Protein AF-A0A8J6BD17-F1 (afdb_monomer)

Solvent-accessible surface area (backbone atoms only — not comparable to full-atom values): 5313 Å² total; per-residue (Å²): 133,91,76,64,62,65,47,80,49,76,49,82,66,28,63,78,66,49,30,35,35,42,32,37,59,90,79,63,51,75,44,81,44,46,56,95,49,40,70,62,54,52,53,52,49,52,54,50,53,50,51,51,53,49,52,49,53,50,52,55,52,54,76,36,50,46,82,22,89,44,74,68,53,38,53,56,41,46,78,71,75,34,53,66,50,72,70,81,84,126

Secondary structure (DSSP, 8-state):
----SEEEE--HHHHHTTEEEEEETTT--EEEEEGGGHHHHHHHHHHHHHHHHHHHHHHHHHHHEEEESSHHHHHHHHHTT-EEEE----

Mean predicted aligned error: 5.71 Å

InterPro domains:
  IPR004154 Anticodon-binding [PF03129] (1-44)
  IPR004499 Proline-tRNA ligase, class IIa, archaeal-type [PTHR43382] (1-84)
  IPR036621 Anticodon-binding domain superfamily [G3DSA:3.40.50.800] (1-62)

Nearest PDB structures (foldseek):
  7y28-assembly1_B  TM=9.628E-01  e=4.129E-10  Homo sapiens
  4q15-assembly3_A  TM=9.216E-01  e=1.044E-06  Plasmodium falciparum 3D7
  5xih-assembly2_C  TM=9.809E-01  e=3.897E-06  Toxoplasma gondii ME49
  7fal-assembly1_A  TM=9.778E-01  e=5.416E-06  Toxoplasma gondii
  5f9z-assembly3_A  TM=9.725E-01  e=5.071E-06  Cryptosporidium parvum

Foldseek 3Di:
DPPDQWDWADDPVQVVVQWIWIAGPQPRDIDIGHNVCCVVVVVVSVVVSVVVVVVVVVCVLVVLEDEDADPVRVVVSVVVVGHYDYDDDD

Radius of gyration: 22.05 Å; Cα contacts (8 Å, |Δi|>4): 101; chains: 1; bounding box: 52×16×58 Å

Sequence (90 aa):
MQGVPIRLEVGPRDMKSQQFVAVRRDTGEKLTIGEEQAETKLRDLLEEIHSNIYNRALRDLTSHMVAADTMEEFQKLLDTGKVSAIFLLY

Structure (mmCIF, N/CA/C/O backbone):
data_AF-A0A8J6BD17-F1
#
_entry.id   AF-A0A8J6BD17-F1
#
loop_
_atom_site.group_PDB
_atom_site.id
_atom_site.type_symbol
_atom_site.label_atom_id
_atom_site.label_alt_id
_atom_site.label_comp_id
_atom_site.label_asym_id
_atom_site.label_entity_id
_atom_site.label_seq_id
_atom_site.pdbx_PDB_ins_code
_atom_site.Cartn_x
_atom_site.Cartn_y
_atom_site.Cartn_z
_atom_site.occupancy
_atom_site.B_iso_or_equiv
_atom_site.auth_seq_id
_atom_site.auth_comp_id
_atom_site.auth_asym_id
_atom_site.auth_atom_id
_atom_site.pdbx_PDB_model_num
ATOM 1 N N . MET A 1 1 ? -16.055 5.539 -9.216 1.00 74.69 1 MET A N 1
ATOM 2 C CA . MET A 1 1 ? -15.463 5.410 -7.858 1.00 74.69 1 MET A CA 1
ATOM 3 C C . MET A 1 1 ? -14.314 6.406 -7.736 1.00 74.69 1 MET A C 1
ATOM 5 O O . MET A 1 1 ? -13.593 6.550 -8.709 1.00 74.69 1 MET A O 1
ATOM 9 N N . GLN A 1 2 ? -14.143 7.082 -6.593 1.00 88.69 2 GLN A N 1
ATOM 10 C CA . GLN A 1 2 ? -13.211 8.219 -6.424 1.00 88.69 2 GLN A CA 1
ATOM 11 C C . GLN A 1 2 ? -11.753 7.846 -6.066 1.00 88.69 2 GLN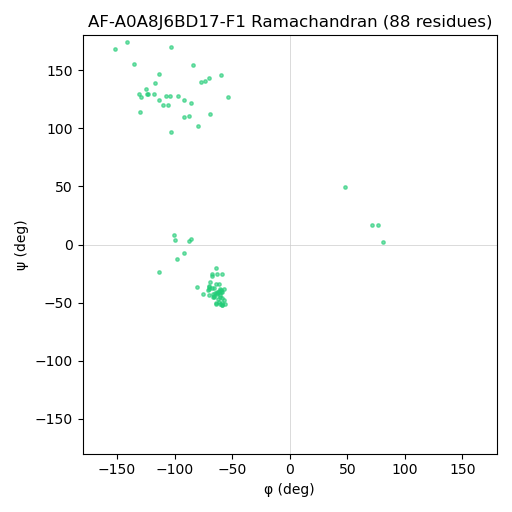 A C 1
ATOM 13 O O . GLN A 1 2 ? -10.945 8.729 -5.823 1.00 88.69 2 GLN A O 1
ATOM 18 N N . GLY A 1 3 ? -11.392 6.557 -6.018 1.00 92.12 3 GLY A N 1
ATOM 19 C CA . GLY A 1 3 ? -9.993 6.141 -5.818 1.00 92.12 3 GLY A CA 1
ATOM 20 C C . GLY A 1 3 ? -9.416 6.368 -4.414 1.00 92.12 3 GLY A C 1
ATOM 21 O O . GLY A 1 3 ? -8.202 6.319 -4.263 1.00 92.12 3 GLY A O 1
ATOM 22 N N . VAL A 1 4 ? -10.260 6.582 -3.397 1.00 96.50 4 VAL A N 1
ATOM 23 C CA . VAL A 1 4 ? -9.825 6.759 -1.999 1.00 96.50 4 VAL A CA 1
ATOM 24 C C . VAL A 1 4 ? -8.931 5.578 -1.568 1.00 96.50 4 VAL A C 1
ATOM 26 O O . VAL A 1 4 ? -9.356 4.431 -1.740 1.00 96.50 4 VAL A O 1
ATOM 29 N N . PRO A 1 5 ? -7.715 5.825 -1.035 1.00 97.00 5 PRO A N 1
ATOM 30 C CA . PRO A 1 5 ? -6.721 4.776 -0.781 1.00 97.00 5 PRO A CA 1
ATOM 31 C C . PRO A 1 5 ? -7.124 3.824 0.349 1.00 97.00 5 PRO A C 1
ATOM 33 O O . PRO A 1 5 ? -6.816 2.633 0.290 1.00 97.00 5 PRO A O 1
ATOM 36 N N . ILE A 1 6 ? -7.850 4.334 1.346 1.00 97.75 6 ILE A N 1
ATOM 37 C CA . ILE A 1 6 ? -8.330 3.576 2.501 1.00 97.75 6 ILE A CA 1
ATOM 38 C C . ILE A 1 6 ? -9.818 3.866 2.696 1.00 97.75 6 ILE A C 1
ATOM 40 O O . ILE A 1 6 ? -10.232 5.022 2.756 1.00 97.75 6 ILE A O 1
ATOM 44 N N . ARG A 1 7 ? -10.632 2.817 2.821 1.00 97.31 7 ARG A N 1
ATOM 45 C CA . ARG A 1 7 ? -12.028 2.919 3.264 1.00 97.31 7 ARG A CA 1
ATOM 46 C C . ARG A 1 7 ? -12.123 2.444 4.709 1.00 97.31 7 ARG A C 1
ATOM 48 O O . ARG A 1 7 ? -11.685 1.337 4.998 1.00 97.31 7 ARG A O 1
ATOM 55 N N . LEU A 1 8 ? -12.710 3.256 5.583 1.00 97.31 8 LEU A N 1
ATOM 56 C CA . LEU A 1 8 ? -12.954 2.887 6.976 1.00 97.31 8 LEU A CA 1
ATOM 57 C C . LEU A 1 8 ? -14.387 2.375 7.135 1.00 97.31 8 LEU A C 1
ATOM 59 O O . LEU A 1 8 ? -15.336 3.026 6.700 1.00 97.31 8 LEU A O 1
ATOM 63 N N . GLU A 1 9 ? -14.529 1.200 7.733 1.00 97.19 9 GLU A N 1
ATOM 64 C CA . GLU A 1 9 ? -15.799 0.546 8.036 1.00 97.19 9 GLU A CA 1
ATOM 65 C C . GLU A 1 9 ? -15.960 0.503 9.564 1.00 97.19 9 GLU A C 1
ATOM 67 O O . GLU A 1 9 ? -15.084 0.006 10.273 1.00 97.19 9 GLU A O 1
ATOM 72 N N . VAL A 1 10 ? -17.069 1.048 10.076 1.00 96.69 10 VAL A N 1
ATOM 73 C CA . VAL A 1 10 ? -17.368 1.116 11.516 1.00 96.69 10 VAL A CA 1
ATOM 74 C C . VAL A 1 10 ? -18.779 0.592 11.753 1.00 96.69 10 VAL A C 1
ATOM 76 O O . VAL A 1 10 ? -19.754 1.196 11.302 1.00 96.69 10 VAL A O 1
ATOM 79 N N . GLY A 1 11 ? -18.900 -0.541 12.445 1.00 95.25 11 GLY A N 1
ATOM 80 C CA . GLY A 1 11 ? -20.183 -1.106 12.853 1.00 95.25 11 GLY A CA 1
ATOM 81 C C . GLY A 1 11 ? -20.498 -0.884 14.340 1.00 95.25 11 GLY A C 1
ATOM 82 O O . GLY A 1 11 ? -19.615 -0.549 15.130 1.00 95.25 11 GLY A O 1
ATOM 83 N N . PRO A 1 12 ? -21.737 -1.174 14.786 1.00 96.06 12 PRO A N 1
ATOM 84 C CA . PRO A 1 12 ? -22.115 -1.077 16.201 1.00 96.06 12 PRO A CA 1
ATOM 85 C C . PRO A 1 12 ? -21.282 -1.962 17.141 1.00 96.06 12 PRO A C 1
ATOM 87 O O . PRO A 1 12 ? -21.188 -1.681 18.332 1.00 96.06 12 PRO A O 1
ATOM 90 N N . ARG A 1 13 ? -20.715 -3.063 16.629 1.00 94.38 13 ARG A N 1
ATOM 91 C CA . ARG A 1 13 ? -19.807 -3.935 17.392 1.00 94.38 13 ARG A CA 1
ATOM 92 C C . ARG A 1 13 ? -18.428 -3.302 17.545 1.00 94.38 13 ARG A C 1
ATOM 94 O O . ARG A 1 13 ? -17.894 -3.319 18.644 1.00 94.38 13 ARG A O 1
ATOM 101 N N . ASP A 1 14 ? -17.906 -2.699 16.484 1.00 95.12 14 ASP A N 1
ATOM 102 C CA . ASP A 1 14 ? -16.580 -2.081 16.485 1.00 95.12 14 ASP A CA 1
ATOM 103 C C . ASP A 1 14 ? -16.536 -0.854 17.398 1.00 95.12 14 ASP A C 1
ATOM 105 O O . ASP A 1 14 ? -15.595 -0.704 18.169 1.00 95.12 14 ASP A O 1
ATOM 109 N N . MET A 1 15 ? -17.618 -0.068 17.437 1.00 93.06 15 MET A N 1
ATOM 110 C CA . MET A 1 15 ? -17.759 1.034 18.398 1.00 93.06 15 MET A CA 1
ATOM 111 C C . MET A 1 15 ? -17.700 0.562 19.857 1.00 93.06 15 MET A C 1
ATOM 113 O O . M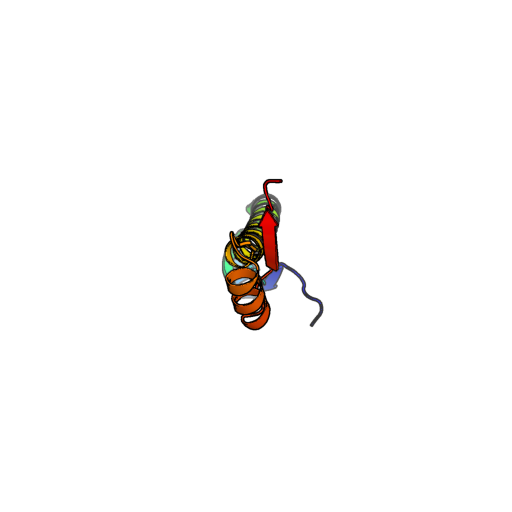ET A 1 15 ? -17.091 1.222 20.692 1.00 93.06 15 MET A O 1
ATOM 117 N N . LYS A 1 16 ? -18.310 -0.588 20.184 1.00 95.56 16 LYS A N 1
ATOM 118 C CA . LYS A 1 16 ? -18.250 -1.156 21.546 1.00 95.56 16 LYS A CA 1
ATOM 119 C C . LYS A 1 16 ? -16.849 -1.636 21.918 1.00 95.56 16 LYS A C 1
ATOM 121 O O . LYS A 1 16 ? -16.527 -1.686 23.098 1.00 95.56 16 LYS A O 1
ATOM 126 N N . SER A 1 17 ? -16.055 -2.007 20.920 1.00 96.31 17 SER A N 1
ATOM 127 C CA . SER A 1 17 ? -14.681 -2.484 21.073 1.00 96.31 17 SER A CA 1
ATOM 128 C C . SER A 1 17 ? -13.633 -1.407 20.773 1.00 96.31 17 SER A C 1
ATOM 130 O O . SER A 1 17 ? -12.457 -1.743 20.717 1.00 96.31 17 SER A O 1
ATOM 132 N N . GLN A 1 18 ? -14.045 -0.145 20.582 1.00 97.19 18 GLN A N 1
ATOM 133 C CA . GLN A 1 18 ? -13.172 0.991 20.249 1.00 97.19 18 GLN A CA 1
ATOM 134 C C . GLN A 1 18 ? -12.197 0.672 19.106 1.00 97.19 18 GLN A C 1
ATOM 136 O O . GLN A 1 18 ? -10.986 0.860 19.209 1.00 97.19 18 GLN A O 1
ATOM 141 N N . GLN A 1 19 ? -12.730 0.130 18.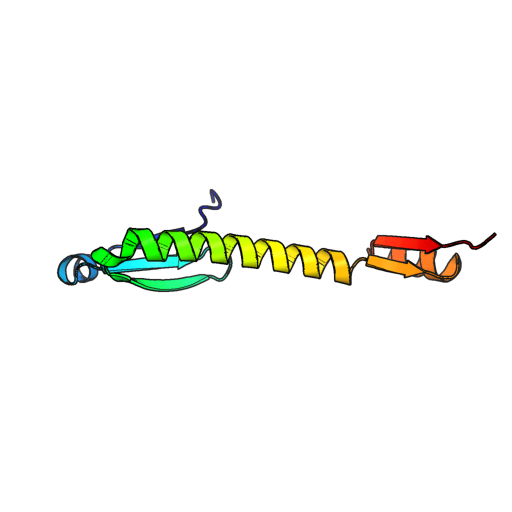013 1.00 98.06 19 GLN A N 1
ATOM 142 C CA . GLN A 1 19 ? -11.961 -0.258 16.834 1.00 98.06 19 GLN A CA 1
ATOM 143 C C . GLN A 1 19 ? -12.726 0.063 15.546 1.00 98.06 19 GLN A C 1
ATOM 145 O O . GLN A 1 19 ? -13.887 0.472 15.572 1.00 98.06 19 GLN A O 1
ATOM 150 N N . PHE A 1 20 ? -12.078 -0.144 14.405 1.00 97.94 20 PHE A N 1
ATOM 151 C CA . PHE A 1 20 ? -12.676 -0.065 13.074 1.00 97.94 20 PHE A CA 1
ATOM 152 C C . PHE A 1 20 ? -11.929 -0.975 12.097 1.00 97.94 20 PHE A C 1
ATOM 154 O O . PHE A 1 20 ? -10.837 -1.461 12.391 1.00 97.94 20 PHE A O 1
ATOM 161 N N . VAL A 1 21 ? -12.503 -1.193 10.914 1.00 98.12 21 VAL A N 1
ATOM 162 C CA . VAL A 1 21 ? -11.852 -1.947 9.837 1.00 98.12 21 VAL A CA 1
ATOM 163 C C . VAL A 1 21 ? -11.373 -0.986 8.753 1.00 98.12 21 VAL A C 1
ATOM 165 O O . VAL A 1 21 ? -12.170 -0.283 8.136 1.00 98.12 21 VAL A O 1
ATOM 168 N N . ALA A 1 22 ? -10.069 -0.966 8.491 1.00 98.06 22 ALA A N 1
ATOM 169 C CA . ALA A 1 22 ? -9.470 -0.278 7.357 1.00 98.06 22 ALA A CA 1
ATOM 170 C C . ALA A 1 22 ? -9.353 -1.236 6.168 1.00 98.06 22 ALA A C 1
ATOM 172 O O . ALA A 1 22 ? -8.746 -2.301 6.275 1.00 98.06 22 ALA A O 1
ATOM 173 N N . VAL A 1 23 ? -9.924 -0.855 5.027 1.00 98.06 23 VAL A N 1
ATOM 174 C CA . VAL A 1 23 ? -9.842 -1.618 3.778 1.00 98.06 23 VAL A CA 1
ATOM 175 C C . VAL A 1 23 ? -8.977 -0.875 2.774 1.00 98.06 23 VAL A C 1
ATOM 177 O O . VAL A 1 23 ? -9.301 0.247 2.372 1.00 98.06 23 VAL A O 1
ATOM 180 N N . ARG A 1 24 ? -7.899 -1.524 2.342 1.00 97.75 24 ARG A N 1
ATOM 181 C CA . ARG A 1 24 ? -6.944 -0.991 1.372 1.00 97.75 24 ARG A CA 1
ATOM 182 C C . ARG A 1 24 ? -7.479 -1.060 -0.052 1.00 97.75 24 ARG A C 1
ATOM 184 O O . ARG A 1 24 ? -8.092 -2.050 -0.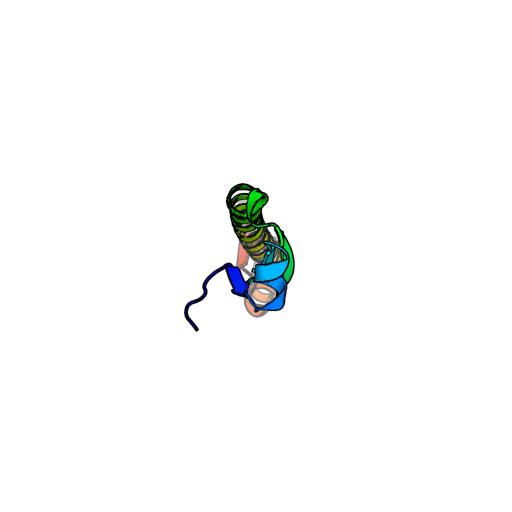457 1.00 97.75 24 ARG A O 1
ATOM 191 N N . ARG A 1 25 ? -7.234 -0.018 -0.848 1.00 97.06 25 ARG A N 1
ATOM 192 C CA . ARG A 1 25 ? -7.684 0.045 -2.248 1.00 97.06 25 ARG A CA 1
ATOM 193 C C . ARG A 1 25 ? -6.787 -0.723 -3.217 1.00 97.06 25 ARG A C 1
ATOM 195 O O . ARG A 1 25 ? -7.307 -1.264 -4.191 1.00 97.06 25 ARG A O 1
ATOM 202 N N . ASP A 1 26 ? -5.480 -0.711 -2.979 1.00 96.88 26 ASP A N 1
ATOM 203 C CA . ASP A 1 26 ? -4.444 -1.294 -3.837 1.00 96.88 26 ASP A CA 1
ATOM 204 C C . ASP A 1 26 ? -4.459 -2.828 -3.824 1.00 96.88 26 ASP A C 1
ATOM 206 O O . ASP A 1 26 ? -4.306 -3.436 -4.883 1.00 96.88 26 ASP A O 1
ATOM 210 N N . THR A 1 27 ? -4.691 -3.436 -2.656 1.00 96.75 27 THR A N 1
ATOM 211 C CA . THR A 1 27 ? -4.687 -4.899 -2.461 1.00 96.75 27 THR A CA 1
ATOM 212 C C . THR A 1 27 ? -6.055 -5.489 -2.109 1.00 96.75 27 THR A C 1
ATOM 214 O O . THR A 1 27 ? -6.286 -6.672 -2.344 1.00 96.75 27 THR A O 1
ATOM 217 N N . GLY A 1 28 ? -6.974 -4.694 -1.548 1.00 96.00 28 GLY A N 1
ATOM 218 C CA . GLY A 1 28 ? -8.245 -5.186 -0.998 1.00 96.00 28 GLY A CA 1
ATOM 219 C C . GLY A 1 28 ? -8.142 -5.781 0.413 1.00 96.00 28 GLY A C 1
ATOM 220 O O . GLY A 1 28 ? -9.150 -6.248 0.946 1.00 96.00 28 GLY A O 1
ATOM 221 N N . GLU A 1 29 ? -6.953 -5.762 1.018 1.00 97.56 29 GLU A N 1
ATOM 222 C CA . GLU A 1 29 ? -6.706 -6.236 2.380 1.00 97.56 29 GLU A CA 1
ATOM 223 C C . GLU A 1 29 ? -7.547 -5.469 3.412 1.00 97.56 29 GLU A C 1
ATOM 225 O O . GLU A 1 29 ? -7.813 -4.271 3.260 1.00 97.56 29 GLU A O 1
ATOM 230 N N . LYS A 1 30 ? -7.960 -6.174 4.471 1.00 97.94 30 LYS A N 1
ATOM 231 C CA . LYS A 1 30 ? -8.734 -5.628 5.586 1.00 97.94 30 LYS A CA 1
ATOM 232 C C . LYS A 1 30 ? -7.946 -5.754 6.881 1.00 97.94 30 LYS A C 1
ATOM 234 O O . LYS A 1 30 ? -7.518 -6.853 7.221 1.00 97.94 30 LYS A O 1
ATOM 239 N N . LEU A 1 31 ? -7.832 -4.658 7.621 1.00 97.56 31 LEU A N 1
ATOM 240 C CA . LEU A 1 31 ? -7.154 -4.613 8.911 1.00 97.56 31 LEU A CA 1
ATOM 241 C C . LEU A 1 31 ? -8.103 -4.077 9.978 1.00 97.56 31 LEU A C 1
ATOM 243 O O . LEU A 1 31 ? -8.695 -3.017 9.795 1.00 97.56 31 LEU A O 1
ATOM 247 N N . THR A 1 32 ? -8.219 -4.781 11.101 1.00 97.62 32 THR A N 1
ATOM 248 C CA . THR A 1 32 ? -8.906 -4.258 12.287 1.00 97.62 32 THR A CA 1
ATOM 249 C C . THR A 1 32 ? -7.918 -3.431 13.101 1.00 97.62 32 THR A C 1
ATOM 251 O O . THR A 1 32 ? -6.869 -3.938 13.495 1.00 97.62 32 THR A O 1
ATOM 254 N N . ILE A 1 33 ? -8.238 -2.160 13.334 1.00 97.75 33 ILE A N 1
ATOM 255 C CA . ILE A 1 33 ? -7.371 -1.188 14.003 1.00 97.75 33 ILE A CA 1
ATOM 256 C C . ILE A 1 33 ? -8.119 -0.620 15.208 1.00 97.75 33 ILE A C 1
ATOM 258 O O . ILE A 1 33 ? -9.262 -0.185 15.080 1.00 97.75 33 ILE A O 1
ATOM 262 N N . GLY A 1 34 ? -7.471 -0.630 16.374 1.00 97.94 34 GLY A N 1
ATOM 263 C CA . GLY A 1 34 ? -7.978 0.042 17.570 1.00 97.94 34 GLY A CA 1
ATOM 264 C C . GLY A 1 34 ? -7.909 1.563 17.426 1.00 97.94 34 GLY A C 1
ATOM 265 O O . GLY A 1 34 ? -6.953 2.091 16.858 1.00 97.94 34 GLY A O 1
ATOM 266 N N . GLU A 1 35 ? -8.901 2.268 17.959 1.00 95.56 35 GLU A N 1
ATOM 267 C CA . GLU A 1 35 ? -9.057 3.723 17.840 1.00 95.56 35 GLU A CA 1
ATOM 268 C C . GLU A 1 35 ? -7.832 4.491 18.363 1.00 95.56 35 GLU A C 1
ATOM 270 O O . GLU A 1 35 ? -7.372 5.427 17.716 1.00 95.56 35 GLU A O 1
ATOM 275 N N . GLU A 1 36 ? -7.218 4.029 19.456 1.00 97.56 36 GLU A N 1
ATOM 276 C CA . GLU A 1 36 ? -6.002 4.639 20.021 1.00 97.56 36 GLU A CA 1
ATOM 277 C C . GLU A 1 36 ? -4.788 4.579 19.080 1.00 97.56 36 GLU A C 1
ATOM 279 O O . GLU A 1 36 ? -3.885 5.406 19.166 1.00 97.56 36 GLU A O 1
ATOM 284 N N . GLN A 1 37 ? -4.754 3.607 18.165 1.00 96.75 37 GLN A N 1
ATOM 285 C CA . GLN A 1 37 ? -3.655 3.413 17.214 1.00 96.75 37 GLN A CA 1
ATOM 286 C C . GLN A 1 37 ? -3.966 3.993 15.829 1.00 96.75 37 GLN A C 1
ATOM 288 O O . GLN A 1 37 ? -3.163 3.829 14.906 1.00 96.75 37 GLN A O 1
ATOM 293 N N . ALA A 1 38 ? -5.121 4.649 15.667 1.00 96.00 38 ALA A N 1
ATOM 294 C CA . ALA A 1 38 ? -5.640 5.064 14.371 1.00 96.00 38 ALA A CA 1
ATOM 295 C C . ALA A 1 38 ? -4.654 5.945 13.600 1.00 96.00 38 ALA A C 1
ATOM 297 O O . ALA A 1 38 ? -4.345 5.643 12.450 1.00 96.00 38 ALA A O 1
ATOM 298 N N . GLU A 1 39 ? -4.133 7.004 14.225 1.00 97.38 39 GLU A N 1
ATOM 299 C CA . GLU A 1 39 ? -3.256 7.961 13.544 1.00 97.38 39 GLU A CA 1
ATOM 300 C C . GLU A 1 39 ? -1.989 7.285 13.007 1.00 97.38 39 GLU A C 1
ATOM 302 O O . GLU A 1 39 ? -1.675 7.406 11.821 1.00 97.38 39 GLU A O 1
ATOM 307 N N . THR A 1 40 ? -1.285 6.537 13.860 1.00 98.19 40 THR A N 1
ATOM 308 C CA . THR A 1 40 ? -0.040 5.860 13.484 1.00 98.19 40 THR A CA 1
ATOM 309 C C . THR A 1 40 ? -0.296 4.807 12.412 1.00 98.19 40 THR A C 1
ATOM 311 O O . THR A 1 40 ? 0.330 4.841 11.358 1.00 98.19 40 THR A O 1
ATOM 314 N N . LYS A 1 41 ? -1.275 3.916 12.619 1.00 98.00 41 LYS A N 1
ATOM 315 C CA . LYS A 1 41 ? -1.547 2.826 11.673 1.00 98.00 41 LYS A CA 1
ATOM 316 C C . LYS A 1 41 ? -2.055 3.326 10.328 1.00 98.00 41 LYS A C 1
ATOM 318 O O . LYS A 1 41 ? -1.679 2.767 9.304 1.00 98.00 41 LYS A O 1
ATOM 323 N N . LEU A 1 42 ? -2.886 4.368 10.298 1.00 98.00 42 LEU A N 1
ATOM 324 C CA . LEU A 1 42 ? -3.366 4.928 9.033 1.00 98.00 42 LEU A CA 1
ATOM 325 C C . LEU A 1 42 ? -2.251 5.653 8.278 1.00 98.00 42 LEU A C 1
ATOM 327 O O . LEU A 1 42 ? -2.200 5.548 7.055 1.00 98.00 42 LEU A O 1
ATOM 331 N N . ARG A 1 43 ? -1.338 6.336 8.980 1.00 98.38 43 ARG A N 1
ATOM 332 C CA . ARG A 1 43 ? -0.144 6.931 8.366 1.00 98.38 43 ARG A CA 1
ATOM 333 C C . ARG A 1 43 ? 0.747 5.861 7.737 1.00 98.38 43 ARG A C 1
ATOM 335 O O . ARG A 1 43 ? 1.089 5.992 6.565 1.00 98.38 43 ARG A O 1
ATOM 342 N N . ASP A 1 44 ? 1.049 4.800 8.480 1.00 98.31 44 ASP A N 1
ATOM 343 C CA . ASP A 1 44 ? 1.870 3.686 7.993 1.00 98.31 44 ASP A CA 1
ATOM 344 C C . ASP A 1 44 ? 1.224 3.013 6.774 1.00 98.31 44 ASP A C 1
ATOM 346 O O . ASP A 1 44 ? 1.886 2.768 5.767 1.00 98.31 44 ASP A O 1
ATOM 350 N N . LEU A 1 45 ? -0.094 2.782 6.822 1.00 98.00 45 LEU A N 1
ATOM 351 C CA . LEU A 1 45 ? -0.838 2.206 5.702 1.00 98.00 45 LEU A CA 1
ATOM 352 C C . LEU A 1 45 ? -0.784 3.085 4.451 1.00 98.00 45 LEU A C 1
ATOM 354 O O . LEU A 1 45 ? -0.651 2.557 3.350 1.00 98.00 45 LEU A O 1
ATOM 358 N N . LEU A 1 46 ? -0.895 4.409 4.582 1.00 98.38 46 LEU A N 1
ATOM 359 C CA . LEU A 1 46 ? -0.794 5.313 3.433 1.00 98.38 46 LEU A CA 1
ATOM 360 C C . LEU A 1 46 ? 0.595 5.253 2.783 1.00 98.38 46 LEU A C 1
ATOM 362 O O . LEU A 1 46 ? 0.679 5.207 1.553 1.00 98.38 46 LEU A O 1
ATOM 366 N N . GLU A 1 47 ? 1.659 5.202 3.587 1.00 98.50 47 GLU A N 1
ATOM 367 C CA . GLU A 1 47 ? 3.037 5.073 3.096 1.00 98.50 47 GLU A CA 1
ATOM 368 C C . GLU A 1 47 ? 3.264 3.725 2.397 1.00 98.50 47 GLU A C 1
ATOM 370 O O . GLU A 1 47 ? 3.857 3.649 1.316 1.00 98.50 47 GLU A O 1
ATOM 375 N N . GLU A 1 48 ? 2.723 2.650 2.968 1.00 98.31 48 GLU A N 1
ATOM 376 C CA . GLU A 1 48 ? 2.819 1.315 2.388 1.00 98.31 48 GLU A CA 1
ATOM 377 C C . GLU A 1 48 ? 2.046 1.213 1.065 1.00 98.31 48 GLU A C 1
ATOM 379 O O . GLU A 1 48 ? 2.555 0.665 0.086 1.00 98.31 48 GLU A O 1
ATOM 384 N N . ILE A 1 49 ? 0.838 1.784 0.994 1.00 98.38 49 ILE A N 1
ATOM 385 C CA . ILE A 1 49 ? 0.047 1.863 -0.242 1.00 98.38 49 ILE A CA 1
ATOM 386 C C . ILE A 1 49 ? 0.829 2.618 -1.322 1.00 98.38 49 ILE A C 1
ATOM 388 O O . ILE A 1 49 ? 0.909 2.152 -2.462 1.00 98.38 49 ILE A O 1
ATOM 392 N N . HIS A 1 50 ? 1.426 3.763 -0.977 1.00 98.06 50 HIS A N 1
ATOM 393 C CA . HIS A 1 50 ? 2.243 4.536 -1.910 1.00 98.06 50 HIS A CA 1
ATOM 394 C C . HIS A 1 50 ? 3.420 3.708 -2.436 1.00 98.06 50 HIS A C 1
ATOM 396 O O . HIS A 1 50 ? 3.568 3.539 -3.651 1.00 98.06 50 HIS A O 1
ATOM 402 N N . SER A 1 51 ? 4.197 3.121 -1.526 1.00 98.44 51 SER A N 1
ATOM 403 C CA . SER A 1 51 ? 5.349 2.283 -1.853 1.00 98.44 51 SER A CA 1
ATOM 404 C C . SER A 1 51 ? 4.962 1.081 -2.718 1.00 98.44 51 SER A C 1
ATOM 406 O O . SER A 1 51 ? 5.654 0.764 -3.686 1.00 98.44 51 SER A O 1
ATOM 408 N N . ASN A 1 52 ? 3.838 0.422 -2.435 1.00 98.25 52 ASN A N 1
ATOM 409 C CA . ASN A 1 52 ? 3.379 -0.733 -3.204 1.00 98.25 52 ASN A CA 1
ATOM 410 C C . ASN A 1 52 ? 2.985 -0.356 -4.632 1.00 98.25 52 ASN A C 1
ATOM 412 O O . ASN A 1 52 ? 3.381 -1.041 -5.581 1.00 98.25 52 ASN A O 1
ATOM 416 N N . ILE A 1 53 ? 2.238 0.739 -4.801 1.00 97.50 53 ILE A N 1
ATOM 417 C CA . ILE A 1 53 ? 1.831 1.219 -6.126 1.00 97.50 53 ILE A CA 1
ATOM 418 C C . ILE A 1 53 ? 3.057 1.669 -6.926 1.00 97.50 53 ILE A C 1
ATOM 420 O O . ILE A 1 53 ? 3.187 1.278 -8.088 1.00 97.50 53 ILE A O 1
ATOM 424 N N . TYR A 1 54 ? 3.970 2.424 -6.306 1.00 98.19 54 TYR A N 1
ATOM 425 C CA . TYR A 1 54 ? 5.215 2.856 -6.938 1.00 98.19 54 TYR A CA 1
ATOM 426 C C . TYR A 1 54 ? 6.060 1.661 -7.384 1.00 98.19 54 TYR A C 1
ATOM 428 O O . TYR A 1 54 ? 6.415 1.558 -8.555 1.00 98.19 54 TYR A O 1
ATOM 436 N N . ASN A 1 55 ? 6.322 0.709 -6.487 1.00 98.31 55 ASN A N 1
ATOM 437 C CA . ASN A 1 55 ? 7.146 -0.457 -6.798 1.00 98.31 55 ASN A CA 1
ATOM 438 C C . ASN A 1 55 ? 6.513 -1.351 -7.867 1.00 98.31 55 ASN A C 1
ATOM 440 O O . ASN A 1 55 ? 7.230 -1.942 -8.673 1.00 98.31 55 ASN A O 1
ATOM 444 N N . ARG A 1 56 ? 5.178 -1.464 -7.898 1.00 97.50 56 ARG A N 1
ATOM 445 C CA . ARG A 1 56 ? 4.482 -2.166 -8.982 1.00 97.50 56 ARG A CA 1
ATOM 446 C C . ARG A 1 56 ? 4.707 -1.454 -10.312 1.00 97.50 56 ARG A C 1
ATO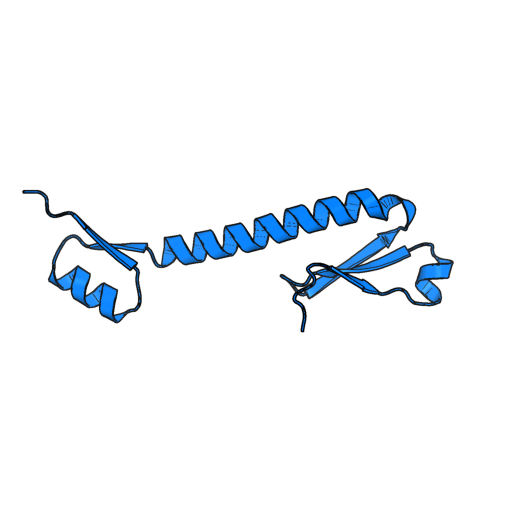M 448 O O . ARG A 1 56 ? 5.184 -2.092 -11.239 1.00 97.50 56 ARG A O 1
ATOM 455 N N . ALA A 1 57 ? 4.462 -0.146 -10.371 1.00 96.38 57 ALA A N 1
ATOM 456 C CA . ALA A 1 57 ? 4.671 0.637 -11.586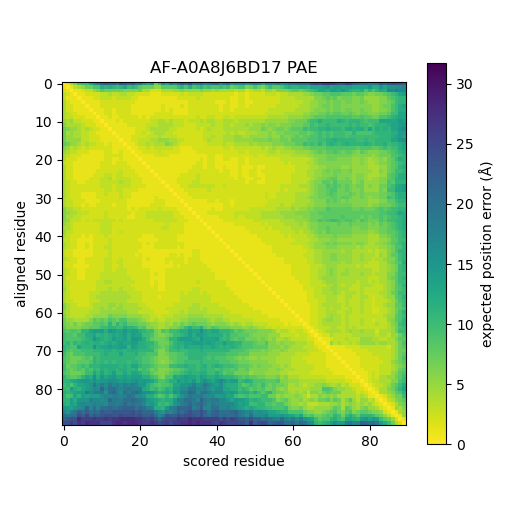 1.00 96.38 57 ALA A CA 1
ATOM 457 C C . ALA A 1 57 ? 6.134 0.611 -12.058 1.00 96.38 57 ALA A C 1
ATOM 459 O O . ALA A 1 57 ? 6.392 0.512 -13.253 1.00 96.38 57 ALA A O 1
ATOM 460 N N . LEU A 1 58 ? 7.095 0.648 -11.131 1.00 96.50 58 LEU A N 1
ATOM 461 C CA . LEU A 1 58 ? 8.516 0.558 -11.451 1.00 96.50 58 LEU A CA 1
ATOM 462 C C . LEU A 1 5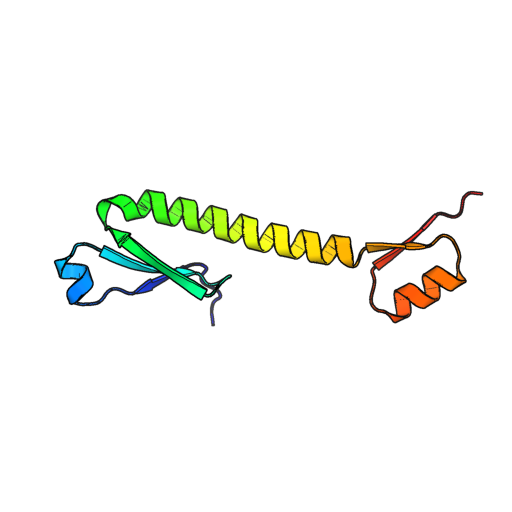8 ? 8.879 -0.811 -12.035 1.00 96.50 58 LEU A C 1
ATOM 464 O O . LEU A 1 58 ? 9.591 -0.866 -13.030 1.00 96.50 58 LEU A O 1
ATOM 468 N N . ARG A 1 59 ? 8.383 -1.910 -11.453 1.00 96.44 59 ARG A N 1
ATOM 469 C CA . ARG A 1 59 ? 8.586 -3.262 -12.003 1.00 96.44 59 ARG A CA 1
ATOM 470 C C . ARG A 1 59 ? 7.940 -3.424 -13.375 1.00 96.44 59 ARG A C 1
ATOM 472 O O . ARG A 1 59 ? 8.535 -4.031 -14.264 1.00 96.44 59 ARG A O 1
ATOM 479 N N . ASP A 1 60 ? 6.746 -2.873 -13.556 1.00 93.94 60 ASP A N 1
ATOM 480 C CA . ASP A 1 60 ? 6.068 -2.886 -14.849 1.00 93.94 60 ASP A CA 1
ATOM 481 C C . ASP A 1 60 ? 6.908 -2.111 -15.876 1.00 93.94 60 ASP A C 1
ATOM 483 O O . ASP A 1 60 ? 7.221 -2.643 -16.935 1.00 93.94 60 ASP A O 1
ATOM 487 N N . LEU A 1 61 ? 7.395 -0.916 -15.531 1.00 92.12 61 LEU A N 1
ATOM 488 C CA . LEU A 1 61 ? 8.272 -0.128 -16.397 1.00 92.12 61 LEU A CA 1
ATOM 489 C C . LEU A 1 61 ? 9.567 -0.872 -16.761 1.00 92.12 61 LEU A C 1
ATOM 491 O O . LEU A 1 61 ? 9.912 -0.953 -17.938 1.00 92.12 61 LEU A O 1
ATOM 495 N N . THR A 1 62 ? 10.287 -1.418 -15.778 1.00 92.06 62 THR A N 1
ATOM 496 C CA . THR A 1 62 ? 11.582 -2.071 -16.027 1.00 92.06 62 THR A CA 1
ATOM 497 C C . THR A 1 62 ? 11.441 -3.386 -16.784 1.00 92.06 62 THR A C 1
ATOM 499 O O . THR A 1 62 ? 12.262 -3.668 -17.647 1.00 92.06 62 THR A O 1
ATOM 502 N N . SER A 1 63 ? 10.388 -4.169 -16.534 1.00 89.94 63 SER A N 1
ATOM 503 C CA . SER A 1 63 ? 10.132 -5.414 -17.278 1.00 89.94 63 SER A CA 1
ATOM 504 C C . SER A 1 63 ? 9.761 -5.181 -18.747 1.00 89.94 63 SER A C 1
ATOM 506 O O . SER A 1 63 ? 9.994 -6.054 -19.587 1.00 89.94 63 SER A O 1
ATOM 508 N N . HIS A 1 64 ? 9.219 -4.004 -19.070 1.00 88.62 64 HIS A N 1
ATOM 509 C CA . HIS A 1 64 ? 8.904 -3.605 -20.441 1.00 88.62 64 HIS A CA 1
ATOM 510 C C . HIS A 1 64 ? 10.045 -2.842 -21.123 1.00 88.62 64 HIS A C 1
ATOM 512 O O . HIS A 1 64 ? 9.952 -2.605 -22.325 1.00 88.62 64 HIS A O 1
ATOM 518 N N . MET A 1 65 ? 11.112 -2.482 -20.400 1.00 88.00 65 MET A N 1
ATOM 519 C CA . MET A 1 65 ? 12.284 -1.805 -20.952 1.00 88.00 65 MET A CA 1
ATOM 520 C C . MET A 1 65 ? 13.344 -2.827 -21.372 1.00 88.00 65 MET A C 1
ATOM 522 O O . MET A 1 65 ? 13.967 -3.464 -20.526 1.00 88.00 65 MET A O 1
ATOM 526 N N . VAL A 1 66 ? 13.558 -2.993 -22.680 1.00 86.94 66 VAL A N 1
ATOM 527 C CA . VAL A 1 66 ? 14.488 -4.003 -23.220 1.00 86.94 66 VAL A CA 1
ATOM 528 C C . VAL A 1 66 ? 15.458 -3.373 -24.213 1.00 86.94 66 VAL A C 1
ATOM 530 O O . VAL A 1 66 ? 15.035 -2.725 -25.170 1.00 86.94 66 VAL A O 1
ATOM 533 N N . ALA A 1 67 ? 16.759 -3.572 -23.997 1.00 86.88 67 ALA A N 1
ATOM 534 C CA . ALA A 1 67 ? 17.789 -3.162 -24.946 1.00 86.88 67 ALA A CA 1
ATOM 535 C C . ALA A 1 67 ? 17.801 -4.100 -26.160 1.00 86.88 67 ALA A C 1
ATOM 537 O O . ALA A 1 67 ? 17.630 -5.306 -26.002 1.00 86.88 67 ALA A O 1
ATOM 538 N N . ALA A 1 68 ? 17.990 -3.533 -27.347 1.00 86.00 68 ALA A N 1
ATOM 539 C CA . ALA A 1 68 ? 18.189 -4.276 -28.584 1.00 86.00 68 ALA A CA 1
ATOM 540 C C . ALA A 1 68 ? 19.582 -3.973 -29.135 1.00 86.00 68 ALA A C 1
ATOM 542 O O . ALA A 1 68 ? 19.986 -2.808 -29.161 1.00 86.00 68 ALA A O 1
ATOM 543 N N . ASP A 1 69 ? 20.275 -4.993 -29.633 1.00 85.31 69 ASP A N 1
ATOM 544 C CA . ASP A 1 69 ? 21.620 -4.834 -30.203 1.00 85.31 69 ASP A CA 1
ATOM 545 C C . ASP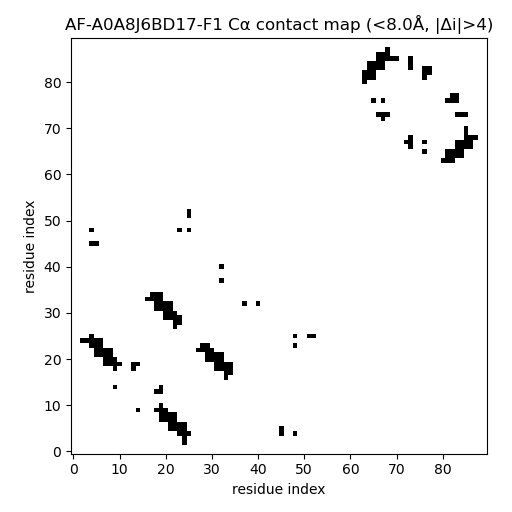 A 1 69 ? 21.590 -4.726 -31.737 1.00 85.31 69 ASP A C 1
ATOM 547 O O . ASP A 1 69 ? 22.572 -4.347 -32.377 1.00 85.31 69 ASP A O 1
ATOM 551 N N . THR A 1 70 ? 20.444 -5.033 -32.354 1.00 88.75 70 THR A N 1
ATOM 552 C CA . THR A 1 70 ? 20.248 -4.961 -33.807 1.00 88.75 70 THR A CA 1
ATOM 553 C C . THR A 1 70 ? 18.924 -4.297 -34.172 1.00 88.75 70 THR A C 1
ATOM 555 O O . THR A 1 70 ? 17.954 -4.339 -33.416 1.00 88.75 70 THR A O 1
ATOM 558 N N . MET A 1 71 ? 18.856 -3.719 -35.377 1.00 87.06 71 MET A N 1
ATOM 559 C CA . MET A 1 71 ? 17.617 -3.127 -35.898 1.00 87.06 71 MET A CA 1
ATOM 560 C C . MET A 1 71 ? 16.489 -4.167 -36.031 1.00 87.06 71 MET A C 1
ATOM 562 O O . MET A 1 71 ? 15.324 -3.849 -35.809 1.00 87.06 71 MET A O 1
ATOM 566 N N . GLU A 1 72 ? 16.819 -5.421 -36.354 1.00 89.56 72 GLU A N 1
ATOM 567 C CA . GLU A 1 72 ? 15.824 -6.493 -36.479 1.00 89.56 72 GLU A CA 1
ATOM 568 C C . GLU A 1 72 ? 15.231 -6.888 -35.117 1.00 89.56 72 GLU A C 1
ATOM 570 O O . GLU A 1 72 ? 14.016 -7.043 -34.988 1.00 89.56 72 GLU A O 1
ATOM 575 N N . GLU A 1 73 ? 16.070 -7.024 -34.086 1.00 86.69 73 GLU A N 1
ATOM 576 C CA . GLU A 1 73 ? 15.619 -7.283 -32.714 1.00 86.69 73 GLU A CA 1
ATOM 577 C C . GLU A 1 73 ? 14.782 -6.121 -32.174 1.00 86.69 73 GLU A C 1
ATOM 579 O O . GLU A 1 73 ? 13.720 -6.340 -31.592 1.00 86.69 73 GLU A O 1
ATOM 584 N N . PHE A 1 74 ? 15.218 -4.889 -32.433 1.00 86.81 74 PHE A N 1
ATOM 585 C CA . PHE A 1 74 ? 14.487 -3.685 -32.065 1.00 86.81 74 PHE A CA 1
ATOM 586 C C . PHE A 1 74 ? 13.072 -3.678 -32.659 1.00 86.81 74 PHE A C 1
ATOM 588 O O . PHE A 1 74 ? 12.100 -3.474 -31.931 1.00 86.81 74 PHE A O 1
ATOM 595 N N . GLN A 1 75 ? 12.943 -3.977 -33.956 1.00 87.12 75 GLN A N 1
ATOM 596 C CA . GLN A 1 75 ? 11.646 -4.051 -34.628 1.00 87.12 75 GLN A CA 1
ATOM 597 C C . GLN A 1 75 ? 10.744 -5.127 -34.004 1.00 87.12 75 GLN A C 1
ATOM 599 O O . GLN A 1 75 ? 9.586 -4.851 -33.696 1.00 87.12 75 GLN A O 1
ATOM 604 N N . LYS A 1 76 ? 11.287 -6.324 -33.734 1.00 89.00 76 LYS A N 1
ATOM 605 C CA . LYS A 1 76 ? 10.540 -7.412 -33.077 1.00 89.00 76 LYS A CA 1
ATOM 606 C C . LYS A 1 76 ? 10.066 -7.029 -31.674 1.00 89.00 76 LYS A C 1
ATOM 608 O O . LYS A 1 76 ? 8.955 -7.385 -31.292 1.00 89.00 76 LYS A O 1
ATOM 613 N N . LEU A 1 77 ? 10.885 -6.325 -30.891 1.00 87.69 77 LEU A N 1
ATOM 614 C CA . LEU A 1 77 ? 10.526 -5.920 -29.529 1.00 87.69 77 LEU A CA 1
ATOM 615 C C . LEU A 1 77 ? 9.434 -4.842 -29.515 1.00 87.69 77 LEU A C 1
ATOM 617 O O . LEU A 1 77 ? 8.518 -4.933 -28.691 1.00 87.69 77 LEU A O 1
ATOM 621 N N . LEU A 1 78 ? 9.466 -3.886 -30.449 1.00 85.94 78 LEU A N 1
ATOM 622 C CA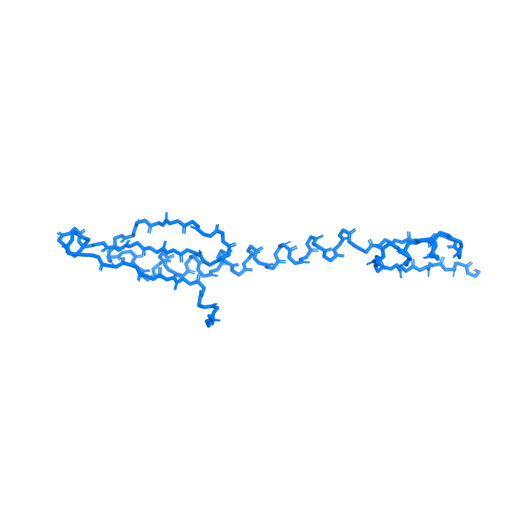 . LEU A 1 78 ? 8.398 -2.890 -30.603 1.00 85.94 78 LEU A CA 1
ATOM 623 C C . LEU A 1 78 ? 7.042 -3.538 -30.903 1.00 85.94 78 LEU A C 1
ATOM 625 O O . LEU A 1 78 ? 6.038 -3.158 -30.299 1.00 85.94 78 LEU A O 1
ATOM 629 N N . ASP A 1 79 ? 7.019 -4.564 -31.756 1.00 88.44 79 ASP A N 1
ATOM 630 C CA . ASP A 1 79 ? 5.789 -5.283 -32.108 1.00 88.44 79 ASP A CA 1
ATOM 631 C C . ASP A 1 79 ? 5.167 -6.018 -30.901 1.00 88.44 79 ASP A C 1
ATOM 633 O O . ASP A 1 79 ? 3.970 -6.306 -30.887 1.00 88.44 79 ASP A O 1
ATOM 637 N N . THR A 1 80 ? 5.952 -6.277 -29.846 1.00 87.56 80 THR A N 1
ATOM 638 C CA . THR A 1 80 ? 5.467 -6.863 -28.581 1.00 87.56 80 THR A CA 1
ATOM 639 C C . THR A 1 80 ? 4.954 -5.833 -27.568 1.00 87.56 80 THR A C 1
ATOM 641 O O . THR A 1 80 ? 4.568 -6.209 -26.461 1.00 87.56 80 THR A O 1
ATOM 644 N N . GLY A 1 81 ? 4.937 -4.542 -27.920 1.00 81.19 81 GLY A N 1
ATOM 645 C CA . GLY A 1 81 ? 4.492 -3.457 -27.038 1.00 81.19 81 GLY A CA 1
ATOM 646 C C . GLY A 1 81 ? 5.509 -3.064 -25.960 1.00 81.19 81 GLY A C 1
ATOM 647 O O . GLY A 1 81 ? 5.143 -2.426 -24.973 1.00 81.19 81 GLY A O 1
ATOM 648 N N . LYS A 1 82 ? 6.779 -3.454 -26.123 1.00 84.88 82 LYS A N 1
ATOM 649 C CA . LYS A 1 82 ? 7.870 -3.089 -25.212 1.00 84.88 82 LYS A CA 1
ATOM 650 C C . LYS A 1 82 ? 8.450 -1.722 -25.555 1.00 84.88 82 LYS A C 1
ATOM 652 O O . LYS A 1 82 ? 8.422 -1.277 -26.700 1.00 84.88 82 LYS A O 1
ATOM 657 N N . VAL A 1 83 ? 9.023 -1.073 -24.547 1.00 84.56 83 VAL A N 1
ATOM 658 C CA . VAL A 1 83 ? 9.851 0.118 -24.730 1.00 84.56 83 VAL A CA 1
ATOM 659 C C . VAL A 1 83 ? 11.272 -0.366 -24.988 1.00 84.56 83 VAL A C 1
ATOM 661 O O . VAL A 1 83 ? 11.918 -0.908 -24.092 1.00 84.56 83 VAL A O 1
ATOM 664 N N . SER A 1 84 ? 11.765 -0.185 -26.210 1.00 78.25 84 SER A N 1
ATOM 665 C CA . SER A 1 84 ? 13.113 -0.619 -26.576 1.00 78.25 84 SER A CA 1
ATOM 666 C C . SER A 1 84 ? 14.045 0.540 -26.879 1.00 78.25 84 SER A C 1
ATOM 668 O O . SER A 1 84 ? 13.625 1.577 -27.388 1.00 78.25 84 SER A O 1
ATOM 670 N N . ALA A 1 85 ? 15.322 0.357 -26.548 1.00 78.25 85 ALA A N 1
ATOM 671 C CA . ALA A 1 85 ? 16.406 1.274 -26.879 1.00 78.25 85 ALA A CA 1
ATOM 672 C C . ALA A 1 85 ? 17.490 0.498 -27.632 1.00 78.25 85 ALA A C 1
ATOM 674 O O . ALA A 1 85 ? 17.857 -0.599 -27.215 1.00 78.25 85 ALA A O 1
ATOM 675 N N . ILE A 1 86 ? 17.984 1.064 -28.734 1.00 78.25 86 ILE A N 1
ATOM 676 C CA . ILE A 1 86 ? 19.091 0.504 -29.513 1.00 78.25 86 ILE A CA 1
ATOM 677 C C . ILE A 1 86 ? 20.340 1.352 -29.282 1.00 78.25 86 ILE A C 1
ATOM 679 O O . ILE A 1 86 ? 20.300 2.575 -29.429 1.00 78.25 86 ILE A O 1
ATOM 683 N N . PHE A 1 87 ? 21.447 0.712 -28.912 1.00 68.44 87 PHE A N 1
ATOM 684 C CA . PHE A 1 87 ? 22.745 1.374 -28.806 1.00 68.44 87 PHE A CA 1
ATOM 685 C C . PHE A 1 87 ? 23.590 0.994 -30.018 1.00 68.44 87 PHE A C 1
ATOM 687 O O . PHE A 1 87 ? 24.228 -0.052 -30.052 1.00 68.44 87 PHE A O 1
ATOM 694 N N . LEU A 1 88 ? 23.587 1.859 -31.033 1.00 64.00 88 LEU A N 1
ATOM 695 C CA . LEU A 1 88 ? 24.502 1.738 -32.162 1.00 64.00 88 LEU A CA 1
ATOM 696 C C . LEU A 1 88 ? 25.860 2.302 -31.728 1.00 64.00 88 LEU A C 1
ATOM 698 O O . LEU A 1 88 ? 26.033 3.518 -31.638 1.00 64.00 88 LEU A O 1
ATOM 702 N N . LEU A 1 89 ? 26.806 1.417 -31.410 1.00 58.00 89 LEU A N 1
ATOM 703 C CA . LEU A 1 89 ? 28.214 1.797 -31.314 1.00 58.00 89 LEU A CA 1
ATOM 704 C C . LEU A 1 89 ? 28.696 2.115 -32.739 1.00 58.00 89 LEU A C 1
ATOM 706 O O . LEU A 1 89 ? 28.715 1.226 -33.591 1.00 58.00 89 LEU A O 1
ATOM 710 N N . TYR A 1 90 ? 28.994 3.393 -32.993 1.00 48.69 90 TYR A N 1
ATOM 711 C CA . TYR A 1 90 ? 29.666 3.861 -34.211 1.00 48.69 90 TYR A CA 1
ATOM 712 C C . TYR A 1 90 ? 31.137 3.441 -34.229 1.00 48.69 90 TYR A C 1
ATOM 714 O O . TYR A 1 90 ? 31.769 3.486 -33.148 1.00 48.69 90 TYR A O 1
#

pLDDT: mean 91.99, std 9.1, range [48.69, 98.5]

Organism: Eleutherodactylus coqui (NCBI:txid57060)